Protein AF-A0A7Y4U1I3-F1 (afdb_monomer_lite)

pLDDT: mean 92.68, std 5.55, range [63.53, 96.94]

Radius of gyration: 10.26 Å; chains: 1; bounding box: 21×17×28 Å

Sequence (55 aa):
FLELRATLSLARLWQQQDKAREAHTMLSTIYNWFTEGFDTKDLQEAKALLEELSQ

Secondary structure (DSSP, 8-state):
-HHHHHHHHHHHHHHTTT-HHHHHHHHHHHHTT-SS-TTSHHHHHHHHHHHHHT-

Structure (mmCIF, N/CA/C/O backbone):
data_AF-A0A7Y4U1I3-F1
#
_entry.id   AF-A0A7Y4U1I3-F1
#
loop_
_atom_site.group_PDB
_atom_site.id
_atom_site.type_symbol
_atom_site.label_atom_id
_atom_site.label_alt_id
_atom_site.label_comp_id
_atom_site.label_asym_id
_atom_site.label_entity_id
_atom_site.label_seq_id
_atom_site.pdbx_PDB_ins_code
_atom_site.Cartn_x
_atom_site.Cartn_y
_atom_site.Cartn_z
_atom_site.occupancy
_atom_site.B_iso_or_equiv
_atom_site.auth_seq_id
_atom_site.auth_comp_id
_atom_site.auth_asym_id
_atom_site.auth_atom_id
_atom_site.pdbx_PDB_model_num
ATOM 1 N N . PHE A 1 1 ? 8.890 -6.911 -5.235 1.00 63.53 1 PHE A N 1
ATOM 2 C CA . PHE A 1 1 ? 7.483 -7.365 -5.418 1.00 63.53 1 PHE A CA 1
ATOM 3 C C . PHE A 1 1 ? 6.930 -8.008 -4.150 1.00 63.53 1 PHE A C 1
ATOM 5 O O . PHE A 1 1 ? 5.786 -7.744 -3.801 1.00 63.53 1 PHE A O 1
ATOM 12 N N . LEU A 1 2 ? 7.717 -8.822 -3.432 1.00 80.31 2 LEU A N 1
ATOM 13 C CA . LEU A 1 2 ? 7.281 -9.423 -2.164 1.00 80.31 2 LEU A CA 1
ATOM 14 C C . LEU A 1 2 ? 6.986 -8.370 -1.086 1.00 80.31 2 LEU A C 1
ATOM 16 O O . LEU A 1 2 ? 6.072 -8.560 -0.289 1.00 80.31 2 LEU A O 1
ATOM 20 N N . GLU A 1 3 ? 7.713 -7.255 -1.111 1.00 85.88 3 GLU A N 1
ATOM 21 C CA . GLU A 1 3 ? 7.544 -6.125 -0.201 1.00 85.88 3 GLU A CA 1
ATOM 22 C C . GLU A 1 3 ? 6.163 -5.483 -0.363 1.00 85.88 3 GLU A C 1
ATOM 24 O O . GLU A 1 3 ? 5.420 -5.388 0.607 1.00 85.88 3 GLU A O 1
ATOM 29 N N . LEU A 1 4 ? 5.769 -5.140 -1.598 1.00 90.69 4 LEU A N 1
ATOM 30 C CA . LEU A 1 4 ? 4.461 -4.544 -1.887 1.00 90.69 4 LEU A CA 1
ATOM 31 C C . LEU A 1 4 ? 3.317 -5.471 -1.460 1.00 90.69 4 LEU A C 1
ATOM 33 O O . LEU A 1 4 ? 2.374 -5.026 -0.811 1.00 90.69 4 LEU A O 1
ATOM 37 N N . ARG A 1 5 ? 3.423 -6.771 -1.757 1.00 91.00 5 ARG A N 1
ATOM 38 C CA . ARG A 1 5 ? 2.395 -7.756 -1.397 1.00 91.00 5 ARG A CA 1
ATOM 39 C C . ARG A 1 5 ? 2.270 -7.959 0.118 1.00 91.00 5 ARG A C 1
ATOM 41 O O . ARG A 1 5 ? 1.160 -8.123 0.632 1.00 91.00 5 ARG A O 1
ATOM 48 N N . ALA A 1 6 ? 3.388 -7.928 0.845 1.00 93.75 6 ALA A N 1
ATOM 49 C CA . ALA A 1 6 ? 3.386 -7.982 2.306 1.00 93.75 6 ALA A CA 1
ATOM 50 C C . ALA A 1 6 ? 2.737 -6.725 2.907 1.00 93.75 6 ALA A C 1
ATOM 52 O O . ALA A 1 6 ? 1.878 -6.834 3.783 1.00 93.75 6 ALA A O 1
ATOM 53 N N . THR A 1 7 ? 3.077 -5.546 2.384 1.00 94.25 7 THR A N 1
ATOM 54 C CA . THR A 1 7 ? 2.475 -4.267 2.784 1.00 94.25 7 THR A CA 1
ATOM 55 C C . THR A 1 7 ? 0.979 -4.218 2.497 1.00 94.25 7 THR A C 1
ATOM 57 O O . THR A 1 7 ? 0.221 -3.793 3.361 1.00 94.25 7 THR A O 1
ATOM 60 N N . LEU A 1 8 ? 0.531 -4.715 1.341 1.00 94.75 8 LEU A N 1
ATOM 61 C CA . LEU A 1 8 ? -0.889 -4.855 0.995 1.00 94.75 8 LEU A CA 1
ATOM 62 C C . LEU A 1 8 ? -1.638 -5.708 2.024 1.00 94.75 8 LEU A C 1
ATOM 64 O O . LEU A 1 8 ? -2.690 -5.314 2.523 1.00 94.75 8 LEU A O 1
ATOM 68 N N . SER A 1 9 ? -1.066 -6.859 2.382 1.00 94.19 9 SER A N 1
ATOM 69 C CA . SER A 1 9 ? -1.660 -7.768 3.369 1.00 94.19 9 SER A CA 1
ATOM 70 C C . SER A 1 9 ? -1.754 -7.116 4.755 1.00 94.19 9 SER A C 1
ATOM 72 O O . SER A 1 9 ? -2.770 -7.246 5.438 1.00 94.19 9 SER A O 1
ATOM 74 N N . LEU A 1 10 ? -0.722 -6.367 5.154 1.00 95.12 10 LEU A N 1
ATOM 75 C CA . LEU A 1 10 ? -0.695 -5.646 6.426 1.00 95.12 10 LEU A CA 1
ATOM 76 C C . LEU A 1 10 ? -1.667 -4.456 6.447 1.00 95.12 10 LEU A C 1
ATOM 78 O O . LEU A 1 10 ? -2.373 -4.265 7.435 1.00 95.12 10 LEU A O 1
ATOM 82 N N . ALA A 1 11 ? -1.759 -3.699 5.354 1.00 95.38 11 ALA A N 1
ATOM 83 C CA . ALA A 1 11 ? -2.691 -2.584 5.219 1.00 95.38 11 ALA A CA 1
ATOM 84 C C . ALA A 1 11 ? -4.150 -3.055 5.323 1.00 95.38 11 ALA A C 1
ATOM 86 O O . ALA A 1 11 ? -4.932 -2.451 6.057 1.00 95.38 11 ALA A O 1
ATOM 87 N N . ARG A 1 12 ? -4.501 -4.184 4.687 1.00 94.38 12 ARG A N 1
ATOM 88 C CA . ARG A 1 12 ? -5.831 -4.806 4.843 1.00 94.38 12 ARG A CA 1
ATOM 89 C C . ARG A 1 12 ? -6.102 -5.223 6.286 1.00 94.38 12 ARG A C 1
ATOM 91 O O . ARG A 1 12 ? -7.191 -4.989 6.795 1.00 94.38 12 ARG A O 1
ATOM 98 N N . LEU A 1 13 ? -5.117 -5.803 6.971 1.00 95.75 13 LEU A N 1
ATOM 99 C CA . LEU A 1 13 ? -5.268 -6.175 8.379 1.00 95.75 13 LEU A CA 1
ATOM 100 C C . LEU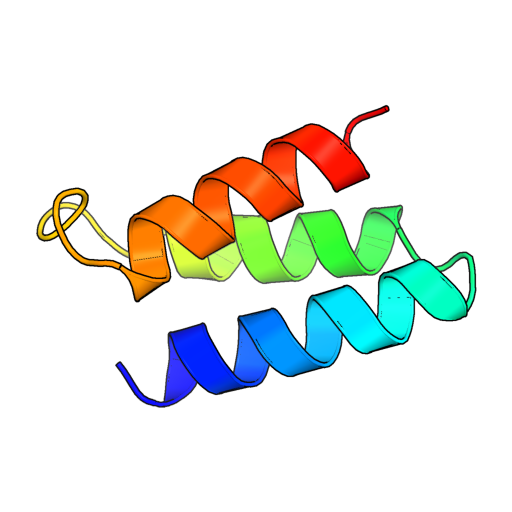 A 1 13 ? -5.507 -4.949 9.276 1.00 95.75 13 LEU A C 1
ATOM 102 O O . LEU A 1 13 ? -6.301 -5.015 10.211 1.00 95.75 13 LEU A O 1
ATOM 106 N N . TRP A 1 14 ? -4.826 -3.837 9.009 1.00 95.50 14 TRP A N 1
ATOM 107 C CA . TRP A 1 14 ? -4.990 -2.595 9.765 1.00 95.50 14 TRP A CA 1
ATOM 108 C C . TRP A 1 14 ? -6.296 -1.861 9.466 1.00 95.50 14 TRP A C 1
ATOM 110 O O . TRP A 1 14 ? -6.875 -1.296 10.392 1.00 95.50 14 TRP A O 1
ATOM 120 N N . GLN A 1 15 ? -6.807 -1.938 8.235 1.00 92.00 15 GLN A N 1
ATOM 121 C CA . GLN A 1 15 ? -8.155 -1.467 7.891 1.00 92.00 15 GLN A CA 1
ATOM 122 C C . GLN A 1 15 ? -9.214 -2.103 8.808 1.00 92.00 15 GLN A C 1
ATOM 124 O O . GLN A 1 15 ? -10.078 -1.406 9.323 1.00 92.00 15 GLN A O 1
ATOM 129 N N . GLN A 1 16 ? -9.096 -3.407 9.085 1.00 92.62 16 GLN A N 1
ATOM 130 C CA . GLN A 1 16 ? -10.011 -4.142 9.972 1.00 92.62 16 GLN A CA 1
ATOM 131 C C . GLN A 1 16 ? -9.834 -3.816 11.469 1.00 92.62 16 GLN A C 1
ATOM 133 O O . GLN A 1 16 ? -10.608 -4.292 12.294 1.00 92.62 16 GLN A O 1
ATOM 138 N N . GLN A 1 17 ? -8.804 -3.051 11.840 1.00 94.69 17 GLN A N 1
ATOM 139 C CA . GLN A 1 17 ? -8.504 -2.652 13.222 1.00 94.69 17 GLN A CA 1
ATOM 140 C C . GLN A 1 17 ? -8.724 -1.149 13.459 1.00 94.69 17 GLN A C 1
ATOM 142 O O . GLN A 1 17 ? -8.132 -0.600 14.388 1.00 94.69 17 GLN A O 1
ATOM 147 N N . ASP A 1 18 ? -9.485 -0.473 12.591 1.00 92.12 18 ASP A N 1
ATOM 148 C CA . ASP A 1 18 ? -9.700 0.984 12.616 1.00 92.12 18 ASP A CA 1
ATOM 149 C C . ASP A 1 18 ? -8.403 1.817 12.489 1.00 92.12 18 ASP A C 1
ATOM 151 O O . ASP A 1 18 ? -8.368 3.007 12.802 1.00 92.12 18 ASP A O 1
ATOM 155 N N . LYS A 1 19 ? -7.319 1.218 11.971 1.00 95.06 19 LYS A N 1
ATOM 156 C CA . LYS A 1 19 ? -6.011 1.865 11.730 1.00 95.06 19 LYS A CA 1
ATOM 157 C C . LYS A 1 19 ? -5.841 2.270 10.266 1.00 95.06 19 LYS A C 1
ATOM 159 O O . LYS A 1 19 ? -4.791 2.056 9.651 1.00 95.06 19 LYS A O 1
ATOM 164 N N . ALA A 1 20 ? -6.905 2.808 9.672 1.00 93.69 20 ALA A N 1
ATOM 165 C CA . ALA A 1 20 ? -6.948 3.117 8.243 1.00 93.69 20 ALA A CA 1
ATOM 166 C C . ALA A 1 20 ? -5.901 4.170 7.836 1.00 93.69 20 ALA A C 1
ATOM 168 O O . ALA A 1 20 ? -5.276 4.058 6.782 1.00 93.69 20 ALA A O 1
ATOM 169 N N . ARG A 1 21 ? -5.631 5.154 8.703 1.00 94.81 21 ARG A N 1
ATOM 170 C CA . ARG A 1 21 ? -4.662 6.228 8.432 1.00 94.81 21 ARG A CA 1
ATOM 171 C C . ARG A 1 21 ? -3.223 5.711 8.385 1.00 94.81 21 ARG A C 1
ATOM 173 O O . ARG A 1 21 ? -2.447 6.099 7.507 1.00 94.81 21 ARG A O 1
ATOM 180 N N . GLU A 1 22 ? -2.859 4.831 9.311 1.00 95.31 22 GLU A N 1
ATOM 181 C CA . GLU A 1 22 ? -1.552 4.179 9.363 1.00 95.31 22 GLU A CA 1
ATOM 182 C C . GLU A 1 22 ? -1.365 3.234 8.173 1.00 95.31 22 GLU A C 1
ATOM 184 O O . GLU A 1 22 ? -0.303 3.245 7.543 1.00 95.31 22 GLU A O 1
ATOM 189 N N . ALA A 1 23 ? -2.413 2.481 7.818 1.00 96.38 23 ALA A N 1
ATOM 190 C CA . ALA A 1 23 ? -2.433 1.632 6.629 1.00 96.38 23 ALA A CA 1
ATOM 191 C C . ALA A 1 23 ? -2.199 2.450 5.354 1.00 96.38 23 ALA A C 1
ATOM 193 O O . ALA A 1 23 ? -1.327 2.104 4.554 1.00 96.38 23 ALA A O 1
ATOM 194 N N . HIS A 1 24 ? -2.909 3.572 5.208 1.00 96.31 24 HIS 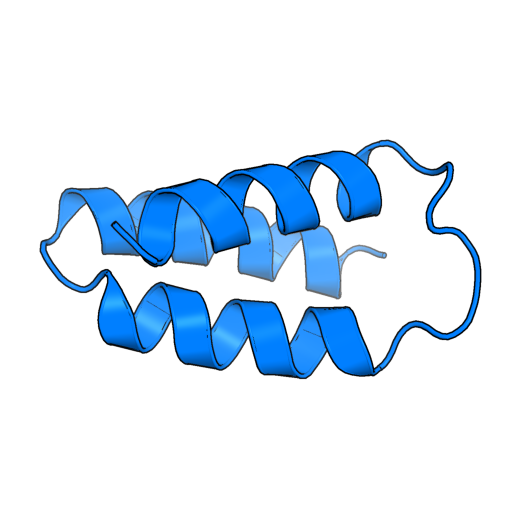A N 1
ATOM 195 C CA . HIS A 1 24 ? -2.766 4.465 4.063 1.00 96.31 24 HIS A CA 1
ATOM 196 C C . HIS A 1 24 ? -1.344 5.028 3.971 1.00 96.31 24 HIS A C 1
ATOM 198 O O . HIS A 1 24 ? -0.717 4.986 2.915 1.00 96.31 24 HIS A O 1
ATOM 204 N N . THR A 1 25 ? -0.801 5.520 5.088 1.00 96.12 25 THR A N 1
ATOM 205 C CA . THR A 1 25 ? 0.539 6.131 5.131 1.00 96.12 25 THR A CA 1
ATOM 206 C C . THR A 1 25 ? 1.627 5.144 4.705 1.00 96.12 25 THR A C 1
ATOM 208 O O . THR A 1 25 ? 2.467 5.463 3.858 1.00 96.12 25 THR A O 1
ATOM 211 N N . MET A 1 26 ? 1.604 3.928 5.259 1.00 95.50 26 MET A N 1
ATOM 212 C CA . MET A 1 26 ? 2.578 2.893 4.915 1.00 95.50 26 MET A CA 1
ATOM 213 C C . MET A 1 26 ? 2.448 2.462 3.450 1.00 95.50 26 MET A C 1
ATOM 215 O O . MET A 1 26 ? 3.451 2.416 2.733 1.00 95.50 26 MET A O 1
ATOM 219 N N . LEU A 1 27 ? 1.226 2.153 3.003 1.00 96.06 27 LEU A N 1
ATOM 220 C CA . LEU A 1 27 ? 0.990 1.668 1.646 1.00 96.06 27 LEU A CA 1
ATOM 221 C C . LEU A 1 27 ? 1.348 2.734 0.605 1.00 96.06 27 LEU A C 1
ATOM 223 O O . LEU A 1 27 ? 1.991 2.409 -0.388 1.00 96.06 27 LEU A O 1
ATOM 227 N N . SER A 1 28 ? 1.027 4.003 0.868 1.00 96.00 28 SER A N 1
ATOM 228 C CA . SER A 1 28 ? 1.349 5.126 -0.020 1.00 96.00 28 SER A CA 1
ATOM 229 C C . SER A 1 28 ? 2.858 5.317 -0.159 1.00 96.00 28 SER A C 1
ATOM 231 O O . SER A 1 28 ? 3.357 5.523 -1.263 1.00 96.00 28 SER A O 1
ATOM 233 N N . THR A 1 29 ? 3.603 5.165 0.941 1.00 95.06 29 THR A N 1
ATOM 234 C CA . THR A 1 29 ? 5.069 5.273 0.932 1.00 95.06 29 THR A CA 1
ATOM 235 C C . THR A 1 29 ? 5.698 4.240 0.000 1.00 95.06 29 THR A C 1
ATOM 237 O O . THR A 1 29 ? 6.545 4.586 -0.820 1.00 95.06 29 THR A O 1
ATOM 240 N N . ILE A 1 30 ? 5.266 2.980 0.099 1.00 93.50 30 ILE A N 1
ATOM 241 C CA . ILE A 1 30 ? 5.813 1.895 -0.725 1.00 93.50 30 ILE A CA 1
ATOM 242 C C . ILE A 1 30 ? 5.312 1.989 -2.166 1.00 93.50 30 ILE A C 1
ATOM 244 O O . ILE A 1 30 ? 6.099 1.794 -3.086 1.00 93.50 30 ILE A O 1
ATOM 248 N N . TYR A 1 31 ? 4.042 2.335 -2.379 1.00 94.19 31 TYR A N 1
ATOM 249 C CA . TYR A 1 31 ? 3.469 2.534 -3.710 1.00 94.19 31 TYR A CA 1
ATOM 250 C C . TYR A 1 31 ? 4.205 3.630 -4.500 1.00 94.19 31 TYR A C 1
ATOM 252 O O . TYR A 1 31 ? 4.522 3.433 -5.669 1.00 94.19 31 TYR A O 1
ATOM 260 N N . ASN A 1 32 ? 4.568 4.741 -3.850 1.00 93.69 32 ASN A N 1
ATOM 261 C CA . ASN A 1 32 ? 5.263 5.865 -4.489 1.00 93.69 32 ASN A CA 1
ATOM 262 C C . ASN A 1 32 ? 6.732 5.586 -4.854 1.00 93.69 32 ASN A C 1
ATOM 264 O O . ASN A 1 32 ? 7.339 6.386 -5.564 1.00 93.69 32 ASN A O 1
ATOM 268 N N . TRP A 1 33 ? 7.328 4.486 -4.384 1.00 93.56 33 TRP A N 1
ATOM 269 C CA . TRP A 1 33 ? 8.658 4.060 -4.843 1.00 93.56 33 TRP A CA 1
ATOM 270 C C . TRP A 1 33 ? 8.631 3.407 -6.222 1.00 93.56 33 TRP A C 1
ATOM 272 O O . TRP A 1 33 ? 9.674 3.301 -6.867 1.00 93.56 33 TRP A O 1
ATOM 282 N N . PHE A 1 34 ? 7.459 2.977 -6.686 1.00 90.06 34 PHE A N 1
ATOM 283 C CA . PHE A 1 34 ? 7.306 2.428 -8.022 1.00 90.06 34 PHE A CA 1
ATOM 284 C C . PHE A 1 34 ? 7.110 3.566 -9.020 1.00 90.06 34 PHE A C 1
ATOM 286 O O . PHE A 1 34 ? 6.184 4.364 -8.908 1.00 90.06 34 PHE A O 1
ATOM 293 N N . THR A 1 35 ? 7.985 3.630 -10.019 1.00 90.69 35 THR A N 1
ATOM 294 C CA . THR A 1 35 ? 7.844 4.530 -11.174 1.00 90.69 35 THR A CA 1
ATOM 295 C C . THR A 1 35 ? 7.347 3.796 -12.420 1.00 90.69 35 THR A C 1
ATOM 297 O O . THR A 1 35 ? 6.974 4.431 -13.400 1.00 90.69 35 THR A O 1
ATOM 300 N N . GLU A 1 36 ? 7.325 2.460 -12.381 1.00 90.75 36 GLU A N 1
ATOM 301 C CA . GLU A 1 36 ? 6.956 1.566 -13.479 1.00 90.75 36 GLU A CA 1
ATOM 302 C C . GLU A 1 36 ? 6.171 0.355 -12.949 1.00 90.75 36 GLU A C 1
ATOM 304 O O . GLU A 1 36 ? 6.176 0.063 -11.752 1.00 90.75 36 GLU A O 1
ATOM 309 N N . GLY A 1 37 ? 5.509 -0.378 -13.850 1.00 87.75 37 GLY A N 1
ATOM 310 C CA . GLY A 1 37 ? 4.799 -1.611 -13.502 1.00 87.75 37 GLY A CA 1
ATOM 311 C C . GLY A 1 37 ? 3.386 -1.408 -12.950 1.00 87.75 37 GLY A C 1
ATOM 312 O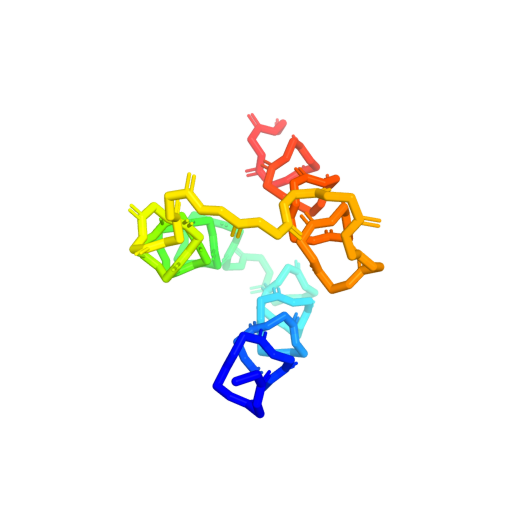 O . GLY A 1 37 ? 2.809 -2.358 -12.428 1.00 87.75 37 GLY A O 1
ATOM 313 N N . PHE A 1 38 ? 2.790 -0.220 -13.090 1.00 90.50 38 PHE A N 1
ATOM 314 C CA . PHE A 1 38 ? 1.409 0.059 -12.655 1.00 90.50 38 PHE A CA 1
ATOM 315 C C . PHE A 1 38 ? 0.337 -0.810 -13.336 1.00 90.50 38 PHE A C 1
ATOM 317 O O . PHE A 1 38 ? -0.777 -0.912 -12.830 1.00 90.50 38 PHE A O 1
ATOM 324 N N . ASP A 1 39 ? 0.684 -1.494 -14.427 1.00 92.94 39 ASP A N 1
ATOM 325 C CA . ASP A 1 39 ? -0.172 -2.489 -15.083 1.00 92.94 39 ASP A CA 1
ATOM 326 C C . ASP A 1 39 ? -0.145 -3.863 -14.386 1.00 92.94 39 ASP A C 1
ATOM 328 O O . ASP A 1 39 ? -0.887 -4.776 -14.750 1.00 92.94 39 ASP A O 1
ATOM 332 N N . THR A 1 40 ? 0.718 -4.045 -13.382 1.00 93.25 40 THR A N 1
ATOM 333 C CA . THR A 1 40 ? 0.764 -5.275 -12.588 1.00 93.25 40 THR A CA 1
ATOM 334 C C . THR A 1 40 ? -0.382 -5.319 -11.584 1.00 93.25 40 THR A C 1
ATOM 336 O O . THR A 1 40 ? -0.779 -4.305 -11.010 1.00 93.25 40 THR A O 1
ATOM 339 N N . LYS A 1 41 ? -0.881 -6.533 -11.322 1.00 92.38 41 LYS A N 1
ATOM 340 C CA . LYS A 1 41 ? -1.984 -6.760 -10.380 1.00 92.38 41 LYS A CA 1
ATOM 341 C C . LYS A 1 41 ? -1.701 -6.186 -8.993 1.00 92.38 41 LYS A C 1
ATOM 343 O O . LYS A 1 41 ? -2.566 -5.530 -8.431 1.00 92.38 41 LYS A O 1
ATOM 348 N N . ASP A 1 42 ? -0.485 -6.372 -8.478 1.00 91.38 42 ASP A N 1
ATOM 349 C CA . ASP A 1 42 ? -0.124 -5.898 -7.138 1.00 91.38 42 ASP A CA 1
ATOM 350 C C . ASP A 1 42 ? -0.226 -4.364 -7.026 1.00 91.38 42 ASP A C 1
ATOM 352 O O . ASP A 1 42 ? -0.720 -3.847 -6.026 1.00 91.38 42 ASP A O 1
ATOM 356 N N .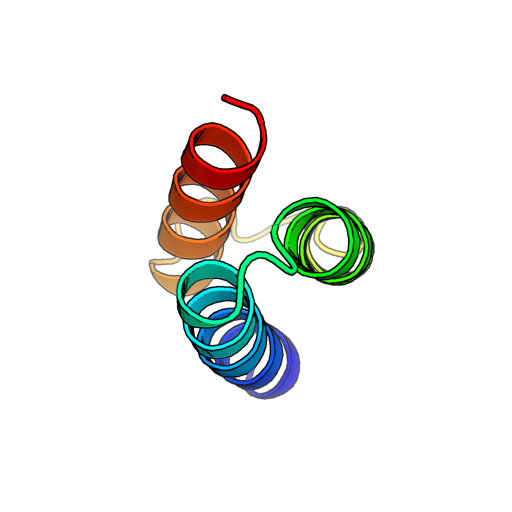 LEU A 1 43 ? 0.202 -3.618 -8.053 1.00 94.25 43 LEU A N 1
ATOM 357 C CA . LEU A 1 43 ? 0.107 -2.154 -8.045 1.00 94.25 43 LEU A CA 1
ATOM 358 C C . LEU A 1 43 ? -1.333 -1.670 -8.265 1.00 94.25 43 LEU A C 1
ATOM 360 O O . LEU A 1 43 ? -1.760 -0.720 -7.610 1.00 94.25 43 LEU A O 1
ATOM 364 N N . GLN A 1 44 ? -2.122 -2.349 -9.096 1.00 96.00 44 GLN A N 1
ATOM 365 C CA . GLN A 1 44 ? -3.550 -2.041 -9.235 1.00 96.00 44 GLN A CA 1
ATOM 366 C C . GLN A 1 44 ? -4.316 -2.262 -7.922 1.00 96.00 44 GLN A C 1
ATOM 368 O O . GLN A 1 44 ? -5.108 -1.409 -7.519 1.00 96.00 44 GLN A O 1
ATOM 373 N N . GLU A 1 45 ? -4.043 -3.362 -7.219 1.00 95.75 45 GLU A N 1
ATOM 374 C CA . GLU A 1 45 ? -4.644 -3.648 -5.913 1.00 95.75 45 GLU A CA 1
ATOM 375 C C . GLU A 1 45 ? -4.208 -2.646 -4.840 1.00 95.75 45 GLU A C 1
ATOM 377 O O . GLU A 1 45 ? -5.032 -2.211 -4.035 1.00 95.75 45 GLU A O 1
ATOM 382 N N . ALA A 1 46 ? -2.931 -2.250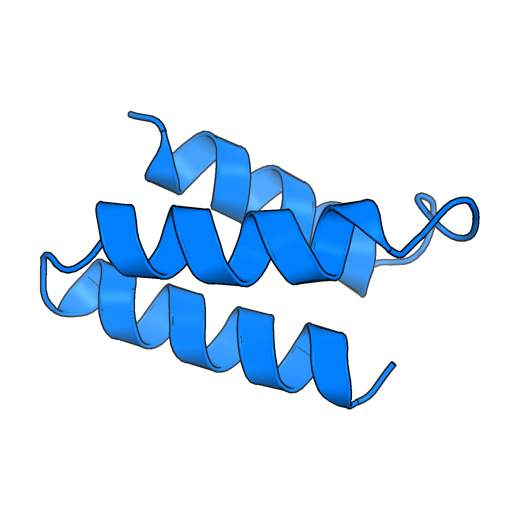 -4.831 1.00 96.00 46 ALA A N 1
ATOM 383 C CA . ALA A 1 46 ? -2.430 -1.241 -3.903 1.00 96.00 46 ALA A CA 1
ATOM 384 C C . ALA A 1 46 ? -3.123 0.112 -4.112 1.00 9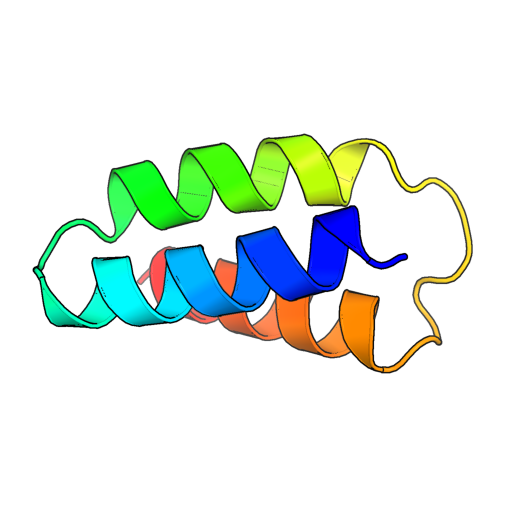6.00 46 ALA A C 1
ATOM 386 O O . ALA A 1 46 ? -3.500 0.757 -3.134 1.00 96.00 46 ALA A O 1
ATOM 387 N N . LYS A 1 47 ? -3.338 0.519 -5.370 1.00 96.25 47 LYS A N 1
ATOM 388 C CA . LYS A 1 47 ? -4.069 1.749 -5.694 1.00 96.25 47 LYS A CA 1
ATOM 389 C C . LYS A 1 47 ? -5.515 1.697 -5.200 1.00 96.25 47 LYS A C 1
ATOM 391 O O . LYS A 1 47 ? -5.948 2.630 -4.533 1.00 96.25 47 LYS A O 1
ATOM 396 N N . ALA A 1 48 ? -6.233 0.612 -5.491 1.00 96.94 48 ALA A N 1
ATOM 397 C CA . ALA A 1 48 ? -7.618 0.451 -5.050 1.00 96.94 48 ALA A CA 1
ATOM 398 C C . ALA A 1 48 ? -7.730 0.510 -3.517 1.00 96.94 48 ALA A C 1
ATOM 400 O O . ALA A 1 48 ? -8.576 1.217 -2.977 1.00 96.94 48 ALA A O 1
ATOM 401 N N . LEU A 1 49 ? -6.816 -0.159 -2.805 1.00 96.38 49 LEU A N 1
ATOM 402 C CA . LEU A 1 49 ? -6.795 -0.123 -1.344 1.00 96.38 49 LEU A CA 1
ATOM 403 C C . LEU A 1 49 ? -6.449 1.272 -0.795 1.00 96.38 49 LEU A C 1
ATOM 405 O O . LEU A 1 49 ? -6.994 1.669 0.229 1.00 96.38 49 LEU A O 1
ATOM 409 N N . LEU A 1 50 ? -5.576 2.040 -1.454 1.00 96.75 50 LEU A N 1
ATOM 410 C CA . LEU A 1 50 ? -5.317 3.435 -1.072 1.00 96.75 50 LEU A CA 1
ATOM 411 C C . LEU A 1 50 ? -6.565 4.312 -1.210 1.00 96.75 50 LEU A C 1
ATOM 413 O O . LEU A 1 50 ? -6.841 5.106 -0.313 1.00 96.75 50 LEU A O 1
ATOM 417 N N . GLU A 1 51 ? -7.327 4.145 -2.292 1.00 96.25 51 GLU A N 1
ATOM 418 C CA . GLU A 1 51 ? -8.591 4.858 -2.504 1.00 96.25 51 GLU A CA 1
ATOM 419 C C . GLU A 1 51 ? -9.614 4.498 -1.411 1.00 96.25 51 GLU A C 1
ATOM 421 O O . GLU A 1 51 ? -10.191 5.398 -0.800 1.00 96.25 51 GLU A O 1
ATOM 426 N N . GLU A 1 52 ? -9.761 3.212 -1.071 1.00 94.81 52 GLU A N 1
ATOM 427 C CA . GLU A 1 52 ? -10.631 2.750 0.025 1.00 94.81 52 GLU A CA 1
ATOM 428 C C . GLU A 1 52 ? -10.235 3.323 1.395 1.00 94.81 52 GLU A C 1
ATOM 430 O O . GLU A 1 52 ? -11.097 3.696 2.184 1.00 94.81 52 GLU A O 1
ATOM 435 N N . LEU A 1 53 ? -8.933 3.398 1.693 1.00 94.06 53 LEU A N 1
ATOM 436 C CA . LEU A 1 53 ? -8.415 3.900 2.973 1.00 94.06 53 LEU A CA 1
ATOM 437 C C . LEU A 1 53 ? -8.470 5.431 3.103 1.00 94.06 53 LEU A C 1
ATOM 439 O O . LEU A 1 53 ? -8.168 5.963 4.174 1.00 94.06 53 LEU A O 1
ATOM 443 N N . SER A 1 54 ? -8.790 6.134 2.016 1.00 88.12 54 SER A N 1
ATOM 444 C CA . SER A 1 54 ? -8.906 7.595 1.980 1.00 88.12 54 SER A CA 1
ATOM 445 C C . SER A 1 54 ? -10.332 8.112 2.224 1.00 88.12 54 SER A C 1
ATOM 447 O O . SER A 1 54 ? -10.517 9.328 2.329 1.00 88.12 54 SER A O 1
ATOM 449 N N . GLN A 1 55 ? -11.316 7.208 2.319 1.00 75.00 55 GLN A N 1
ATOM 450 C CA . GLN A 1 55 ? -12.712 7.503 2.668 1.00 75.00 55 GLN A CA 1
ATOM 451 C C . GLN A 1 55 ? -12.944 7.482 4.181 1.00 75.00 55 GLN A C 1
ATOM 453 O O . GLN A 1 55 ? -13.781 8.296 4.634 1.00 75.00 55 GLN A O 1
#

Foldseek 3Di:
DVVLVVLLVVLVVCVVVVNLVVSLVSLVVVLVVDPDDCVPPSNVSSVVSNVVSVD